Protein AF-A0A9D1PFJ8-F1 (afdb_monomer_lite)

Secondary structure (DSSP, 8-state):
-TTHHHHHHHHHHHHHHGGGT-EE-TTSSEEEEE-SSEEEEEE---BTTBSEE--EEEEEETT---HHHHTS---SEEEE-GGG--EE--S-HHHHHHHHHHHHHHHHHHHHHHHGGGSHHHHHHHHHHHHHTS-GGGHHHHHHHHHTT--

Radius of gyration: 17.03 Å; chains: 1; bounding box: 47×27×44 Å

Foldseek 3Di:
DPCPLVVLLQVLLCVQPVVVPWDDDDSASWIWDDLDQKIWIWHQDADPVAGWGWTWIAIAGPPDDDPVCVVDRDRPDTTTPPVLPIDGDPPDSVVSSVSSNVSSVSNVVVVVVCSVVSDVVVVVVVVVVVLVVDPPVPNPVVVVVVVVPPD

Sequence (151 aa):
MAGQHNKIINAAARKILAPEGLFRVGSSRTWIDDNGYFVIQVEFQPSSYGRGSYLNVGISFLWETSEGLNDALAFNIGYRVNKVGYASYIGNDAAYEKKMEDFSEAAMEKVREYRLFRNMDYAKEQMKSQLNSIPENRVFGKYMNWRCFAF

Organism: NCBI:txid2838501

Structure (mmCIF, N/CA/C/O backbone):
data_AF-A0A9D1PFJ8-F1
#
_entry.id   AF-A0A9D1PFJ8-F1
#
loop_
_atom_site.group_PDB
_atom_site.id
_atom_site.type_symbol
_atom_site.label_atom_id
_atom_site.label_alt_id
_atom_site.label_comp_id
_atom_site.label_asym_id
_atom_site.label_entity_id
_atom_site.label_seq_id
_atom_site.pdbx_PDB_ins_code
_atom_site.Cartn_x
_atom_site.Cartn_y
_atom_site.Cartn_z
_atom_site.occupancy
_atom_site.B_iso_or_equiv
_atom_site.auth_seq_id
_atom_site.auth_comp_id
_atom_site.auth_asym_id
_atom_site.auth_atom_id
_atom_site.pdbx_PDB_model_num
ATOM 1 N N . MET A 1 1 ? -10.329 -4.029 24.921 1.00 45.97 1 MET A N 1
ATOM 2 C CA . MET A 1 1 ? -10.659 -3.965 23.476 1.00 45.97 1 MET A CA 1
ATOM 3 C C . MET A 1 1 ? -9.391 -3.787 22.632 1.00 45.97 1 MET A C 1
ATOM 5 O O . MET A 1 1 ? -9.211 -2.775 21.962 1.00 45.97 1 MET A O 1
ATOM 9 N N . ALA A 1 2 ? -8.467 -4.750 22.682 1.00 52.88 2 ALA A N 1
ATOM 10 C CA . ALA A 1 2 ? -7.304 -4.744 21.795 1.00 52.88 2 ALA A CA 1
ATOM 11 C C . ALA A 1 2 ? -7.744 -5.231 20.400 1.00 52.88 2 ALA A C 1
ATOM 13 O O . ALA A 1 2 ? -8.456 -6.224 20.297 1.00 52.88 2 ALA A O 1
ATOM 14 N N . GLY A 1 3 ? -7.374 -4.514 19.335 1.00 74.56 3 GLY A N 1
ATOM 15 C CA . GLY A 1 3 ? -7.556 -4.977 17.952 1.00 74.56 3 GLY A CA 1
ATOM 16 C C . GLY A 1 3 ? -8.784 -4.475 17.176 1.00 74.56 3 GLY A C 1
ATOM 17 O O . GLY A 1 3 ? -8.874 -4.780 15.991 1.00 74.56 3 GLY A O 1
ATOM 18 N N . GLN A 1 4 ? -9.690 -3.678 17.759 1.00 85.88 4 GLN A N 1
ATOM 19 C CA . GLN A 1 4 ? -10.835 -3.102 17.018 1.00 85.88 4 GLN A CA 1
ATOM 20 C C . GLN A 1 4 ? -10.383 -2.205 15.854 1.00 85.88 4 GLN A C 1
ATOM 22 O O . GLN A 1 4 ? -10.781 -2.432 14.717 1.00 85.88 4 GLN A O 1
ATOM 27 N N . HIS A 1 5 ? -9.434 -1.297 16.098 1.00 87.50 5 HIS A N 1
ATOM 28 C CA . HIS A 1 5 ? -8.833 -0.469 15.046 1.00 87.50 5 HIS A CA 1
ATOM 29 C C . HIS A 1 5 ? -8.154 -1.298 13.942 1.00 87.50 5 HIS A C 1
ATOM 31 O O . HIS A 1 5 ? -8.233 -0.938 12.774 1.00 87.50 5 HIS A O 1
ATOM 37 N N . ASN A 1 6 ? -7.545 -2.445 14.268 1.00 91.56 6 ASN A N 1
ATOM 38 C CA . ASN A 1 6 ? -6.973 -3.338 13.255 1.00 91.56 6 ASN A CA 1
ATOM 39 C C . ASN A 1 6 ? -8.056 -3.991 12.389 1.00 91.56 6 ASN A C 1
ATOM 41 O O . ASN A 1 6 ? -7.835 -4.190 11.196 1.00 91.56 6 ASN A O 1
ATOM 45 N N . LYS A 1 7 ? -9.223 -4.322 12.956 1.00 93.56 7 LYS A N 1
ATOM 46 C CA . LYS A 1 7 ? -10.362 -4.822 12.171 1.00 93.56 7 LYS A CA 1
ATOM 47 C C . LYS A 1 7 ? -10.864 -3.754 11.200 1.00 93.56 7 LYS A C 1
ATOM 49 O O . LYS A 1 7 ? -11.052 -4.078 10.035 1.00 93.56 7 LYS A O 1
ATOM 54 N N . ILE A 1 8 ? -10.980 -2.505 11.657 1.00 96.38 8 ILE A N 1
ATOM 55 C CA . ILE A 1 8 ? -11.393 -1.363 10.825 1.00 96.38 8 ILE A CA 1
ATOM 56 C C . ILE A 1 8 ? -10.425 -1.154 9.656 1.00 96.38 8 ILE A C 1
ATOM 58 O O . ILE A 1 8 ? -10.863 -1.115 8.512 1.00 96.38 8 ILE A O 1
ATOM 62 N N . ILE A 1 9 ? -9.110 -1.122 9.921 1.00 96.50 9 ILE A N 1
ATOM 63 C CA . ILE A 1 9 ? -8.080 -1.007 8.870 1.00 96.50 9 ILE A CA 1
ATOM 64 C C . ILE A 1 9 ? -8.274 -2.089 7.807 1.00 96.50 9 ILE A C 1
ATOM 66 O O . ILE A 1 9 ? -8.329 -1.801 6.617 1.00 96.50 9 ILE A O 1
ATOM 70 N N . ASN A 1 10 ? -8.393 -3.346 8.239 1.00 95.81 10 ASN A N 1
ATOM 71 C CA . ASN A 1 10 ? -8.494 -4.466 7.311 1.00 95.81 10 ASN A CA 1
ATOM 72 C C . ASN A 1 10 ? -9.817 -4.489 6.541 1.00 95.81 10 ASN A C 1
ATOM 74 O O . ASN A 1 10 ? -9.821 -4.928 5.395 1.00 95.81 10 ASN A O 1
ATOM 78 N N . ALA A 1 11 ? -10.921 -4.053 7.151 1.00 97.06 11 ALA A N 1
ATOM 79 C CA . ALA A 1 11 ? -12.217 -3.958 6.487 1.00 97.06 11 ALA A CA 1
ATOM 80 C C . ALA A 1 11 ? -12.195 -2.885 5.388 1.00 97.06 11 ALA A C 1
ATOM 82 O O . ALA A 1 11 ? -12.525 -3.191 4.242 1.00 97.06 11 ALA A O 1
ATOM 83 N N . ALA A 1 12 ? -11.712 -1.681 5.711 1.00 97.94 12 ALA A N 1
ATOM 84 C CA . ALA A 1 12 ? -11.574 -0.583 4.756 1.00 97.94 12 ALA A CA 1
ATOM 85 C C . ALA A 1 12 ? -10.608 -0.936 3.612 1.00 97.94 12 ALA A C 1
ATOM 87 O O . ALA A 1 12 ? -10.957 -0.807 2.441 1.00 97.94 12 ALA A O 1
ATOM 88 N N . ALA A 1 13 ? -9.433 -1.489 3.938 1.00 98.00 13 ALA A N 1
ATOM 89 C CA . ALA A 1 13 ? -8.468 -1.936 2.937 1.00 98.00 13 ALA A CA 1
ATOM 90 C C . ALA A 1 13 ? -9.046 -3.032 2.035 1.00 98.00 13 ALA A C 1
ATOM 92 O O . ALA A 1 13 ? -8.916 -2.965 0.819 1.00 98.00 13 ALA A O 1
ATOM 93 N N . ARG A 1 14 ? -9.750 -4.021 2.602 1.00 98.00 14 ARG A N 1
ATOM 94 C CA . ARG A 1 14 ? -10.387 -5.086 1.815 1.00 98.00 14 ARG A CA 1
ATOM 95 C C . ARG A 1 14 ? -11.422 -4.542 0.839 1.00 98.00 14 ARG A C 1
ATOM 97 O O . ARG A 1 14 ? -11.484 -5.041 -0.277 1.00 98.00 14 ARG A O 1
ATOM 104 N N . LYS A 1 15 ? -12.226 -3.559 1.251 1.00 98.25 15 LYS A N 1
ATOM 105 C CA . LYS A 1 15 ? -13.278 -2.960 0.417 1.00 98.25 15 LYS A CA 1
ATOM 106 C C . LYS A 1 15 ? -12.726 -2.370 -0.885 1.00 98.25 15 LYS A C 1
ATOM 108 O O . LYS A 1 15 ? -13.410 -2.444 -1.897 1.00 98.25 15 LYS A O 1
ATOM 113 N N . ILE A 1 16 ? -11.510 -1.821 -0.853 1.00 98.56 16 ILE A N 1
ATOM 114 C CA . ILE A 1 16 ? -10.908 -1.086 -1.977 1.00 98.56 16 ILE A CA 1
ATOM 115 C C . ILE A 1 16 ? -9.829 -1.910 -2.694 1.00 98.56 16 ILE A C 1
ATOM 117 O O . ILE A 1 16 ? -9.825 -1.988 -3.917 1.00 98.56 16 ILE A O 1
ATOM 121 N N . LEU A 1 17 ? -8.929 -2.561 -1.952 1.00 98.50 17 LEU A N 1
ATOM 122 C CA . LEU A 1 17 ? -7.762 -3.244 -2.521 1.00 98.50 17 LEU A CA 1
ATOM 123 C C . LEU A 1 17 ? -8.100 -4.634 -3.083 1.00 98.50 17 LEU A C 1
ATOM 125 O O . LEU A 1 17 ? -7.553 -5.032 -4.108 1.00 98.50 17 LEU A O 1
ATOM 129 N N . ALA A 1 18 ? -8.999 -5.385 -2.436 1.00 97.94 18 ALA A N 1
ATOM 130 C CA . ALA A 1 18 ? -9.301 -6.755 -2.860 1.00 97.94 18 ALA A CA 1
ATOM 131 C C . ALA A 1 18 ? -9.986 -6.843 -4.239 1.00 97.94 18 ALA A C 1
ATOM 133 O O . ALA A 1 18 ? -9.587 -7.702 -5.025 1.00 97.94 18 ALA A O 1
ATOM 134 N N . PRO A 1 19 ? -10.961 -5.971 -4.587 1.00 98.31 19 PRO A N 1
ATOM 135 C CA . PRO A 1 19 ? -11.543 -5.946 -5.933 1.00 98.31 19 PRO A CA 1
ATOM 136 C C . PRO A 1 19 ? -10.522 -5.683 -7.045 1.00 98.31 19 PRO A C 1
ATOM 138 O O . PRO A 1 19 ? -10.727 -6.096 -8.180 1.00 98.31 19 PRO A O 1
ATOM 141 N N . GLU A 1 20 ? -9.414 -5.022 -6.713 1.00 98.00 20 GLU A N 1
ATOM 142 C CA . GLU A 1 20 ? -8.331 -4.683 -7.639 1.00 98.00 20 GLU A CA 1
ATOM 143 C C . GLU A 1 20 ? -7.285 -5.805 -7.762 1.00 98.00 20 GLU A C 1
ATOM 145 O O . GLU A 1 20 ? -6.295 -5.647 -8.477 1.00 98.00 20 GLU A O 1
ATOM 150 N N . GLY A 1 21 ? -7.492 -6.940 -7.084 1.00 97.19 21 GLY A N 1
ATOM 151 C CA . GLY A 1 21 ? -6.639 -8.130 -7.154 1.00 97.19 21 GLY A CA 1
ATOM 152 C C . GLY A 1 21 ? -5.574 -8.231 -6.061 1.00 97.19 21 GLY A C 1
ATOM 153 O O . GLY A 1 21 ? -4.834 -9.212 -6.037 1.00 97.19 21 GLY A O 1
ATOM 154 N N . LEU A 1 22 ? -5.502 -7.269 -5.133 1.00 98.31 22 LEU A N 1
ATOM 155 C CA . LEU A 1 22 ? -4.552 -7.338 -4.025 1.00 98.31 22 LEU A CA 1
ATOM 156 C C . LEU A 1 22 ? -5.032 -8.328 -2.967 1.00 98.31 22 LEU A C 1
ATOM 158 O O . LEU A 1 22 ? -6.212 -8.370 -2.611 1.00 98.31 22 LEU A O 1
ATOM 162 N N . PHE A 1 23 ? -4.097 -9.065 -2.374 1.00 97.06 23 PHE A N 1
ATOM 163 C CA . PHE A 1 23 ? -4.395 -10.012 -1.304 1.00 97.06 23 PHE A CA 1
ATOM 164 C C . PHE A 1 23 ? -3.649 -9.675 -0.018 1.00 97.06 23 PHE A C 1
ATOM 166 O O . PHE A 1 23 ? -2.550 -9.126 -0.009 1.00 97.06 23 PHE A O 1
ATOM 173 N N . ARG A 1 24 ? -4.278 -10.006 1.108 1.00 96.56 24 ARG A N 1
ATOM 174 C CA . ARG A 1 24 ? -3.736 -9.748 2.440 1.00 96.56 24 ARG A CA 1
ATOM 175 C C . ARG A 1 24 ? -2.749 -10.838 2.850 1.00 96.56 24 ARG A C 1
ATOM 177 O O . ARG A 1 24 ? -3.043 -12.023 2.707 1.00 96.56 24 ARG A O 1
ATOM 184 N N . VAL A 1 25 ? -1.641 -10.444 3.475 1.00 94.00 25 VAL A N 1
ATOM 185 C CA . VAL A 1 25 ? -0.654 -11.381 4.033 1.00 94.00 25 VAL A CA 1
ATOM 186 C C . VAL A 1 25 ? -1.096 -11.838 5.424 1.00 94.00 25 VAL A C 1
ATOM 188 O O . VAL A 1 25 ? -0.967 -11.100 6.406 1.00 94.00 25 VAL A O 1
ATOM 191 N N . GLY A 1 26 ? -1.639 -13.053 5.522 1.00 91.00 26 GLY A N 1
ATOM 192 C CA . GLY A 1 26 ? -2.057 -13.663 6.788 1.00 91.00 26 GLY A CA 1
ATOM 193 C C . 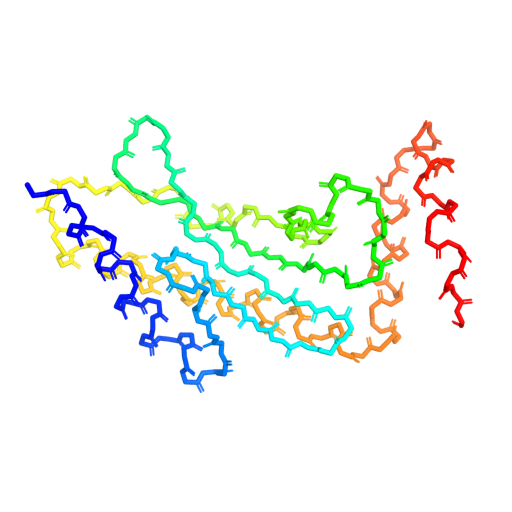GLY A 1 26 ? -2.992 -12.767 7.614 1.00 91.00 26 GLY A C 1
ATOM 194 O O . GLY A 1 26 ? -4.011 -12.272 7.128 1.00 91.00 26 GLY A O 1
ATOM 195 N N . SER A 1 27 ? -2.638 -12.538 8.882 1.00 89.69 27 SER A N 1
ATOM 196 C CA . SER A 1 27 ? -3.361 -11.646 9.803 1.00 89.69 27 SER A CA 1
ATOM 197 C C . SER A 1 27 ? -2.732 -10.249 9.934 1.00 89.69 27 SER A C 1
ATOM 199 O O . SER A 1 27 ? -3.167 -9.453 10.773 1.00 89.69 27 SER A O 1
ATOM 201 N N . SER A 1 28 ? -1.757 -9.908 9.087 1.00 91.44 28 SER A N 1
ATOM 202 C CA . SER A 1 28 ? -1.077 -8.606 9.105 1.00 91.44 28 SER A CA 1
ATOM 203 C C . SER A 1 28 ? -1.996 -7.470 8.632 1.00 91.44 28 SER A C 1
ATOM 205 O O . SER A 1 28 ? -3.167 -7.691 8.315 1.00 91.44 28 SER A O 1
ATOM 207 N N . ARG A 1 29 ? -1.481 -6.239 8.579 1.00 94.25 29 ARG A N 1
ATOM 208 C CA . ARG A 1 29 ? -2.142 -5.117 7.890 1.00 94.25 29 ARG A CA 1
ATOM 209 C C . ARG A 1 29 ? -1.418 -4.779 6.586 1.00 94.25 29 ARG A C 1
ATOM 211 O O . ARG A 1 29 ? -1.299 -3.614 6.217 1.00 94.25 29 ARG A O 1
ATOM 218 N N . THR A 1 30 ? -0.908 -5.814 5.932 1.00 96.00 30 THR A N 1
ATOM 219 C CA . THR A 1 30 ? -0.128 -5.722 4.706 1.00 96.00 30 THR A CA 1
ATOM 220 C C . THR A 1 30 ? -0.867 -6.430 3.585 1.00 96.00 30 THR A C 1
ATOM 222 O O . THR A 1 30 ? -1.392 -7.534 3.769 1.00 96.00 30 THR A O 1
ATOM 225 N N . TRP A 1 31 ? -0.901 -5.777 2.431 1.00 97.94 31 TRP A N 1
ATOM 226 C CA . TRP A 1 31 ? -1.505 -6.255 1.198 1.00 97.94 31 TRP A CA 1
ATOM 227 C C . TRP A 1 31 ? -0.461 -6.281 0.090 1.00 97.94 31 TRP A C 1
ATOM 229 O O . TRP A 1 31 ? 0.434 -5.436 0.066 1.00 97.94 31 TRP A O 1
ATOM 239 N N . ILE A 1 32 ? -0.580 -7.258 -0.800 1.00 97.56 32 ILE A N 1
ATOM 240 C CA . ILE A 1 32 ? 0.357 -7.510 -1.888 1.00 97.56 32 ILE A CA 1
ATOM 241 C C . ILE A 1 32 ? -0.395 -7.493 -3.215 1.00 97.56 32 ILE A C 1
ATOM 243 O O . ILE A 1 32 ? -1.452 -8.110 -3.341 1.00 97.56 32 ILE A O 1
ATOM 247 N N . ASP A 1 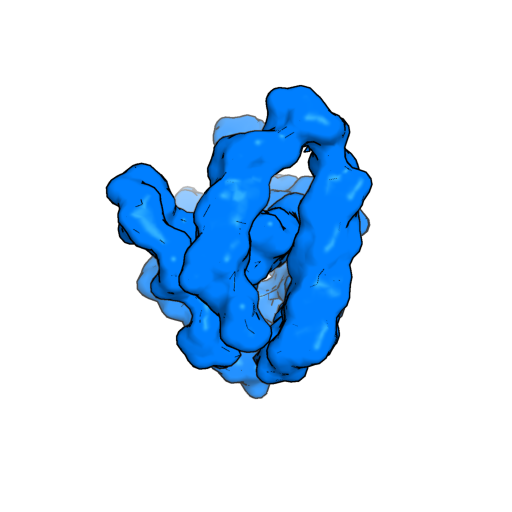33 ? 0.176 -6.789 -4.187 1.00 98.06 33 ASP A N 1
ATOM 248 C CA . ASP A 1 33 ? -0.129 -6.918 -5.610 1.00 98.06 33 ASP A CA 1
ATOM 249 C C . ASP A 1 33 ? 1.024 -7.679 -6.274 1.00 98.06 33 ASP A C 1
ATOM 251 O O . ASP A 1 33 ? 2.150 -7.172 -6.337 1.00 98.06 33 ASP A O 1
ATOM 255 N N . ASP A 1 34 ? 0.764 -8.891 -6.754 1.00 96.00 34 ASP A N 1
ATOM 256 C CA . ASP A 1 34 ? 1.763 -9.670 -7.485 1.00 96.00 34 ASP A CA 1
ATOM 257 C C . ASP A 1 34 ? 1.839 -9.196 -8.942 1.00 96.00 34 ASP A C 1
ATOM 259 O O . ASP A 1 34 ? 0.833 -9.109 -9.649 1.00 96.00 34 ASP A O 1
ATOM 263 N N . ASN A 1 35 ? 3.044 -8.837 -9.378 1.00 96.00 35 ASN A N 1
ATOM 264 C CA . ASN A 1 35 ? 3.321 -8.312 -10.707 1.00 96.00 35 ASN A CA 1
ATOM 265 C C . ASN A 1 35 ? 4.398 -9.137 -11.442 1.00 96.00 35 ASN A C 1
ATOM 267 O O . ASN A 1 35 ? 4.987 -8.664 -12.417 1.00 96.00 35 ASN A O 1
ATOM 271 N N . GLY A 1 36 ? 4.642 -10.376 -11.000 1.00 92.31 36 GLY A N 1
ATOM 272 C CA . GLY A 1 36 ? 5.569 -11.319 -11.619 1.00 92.31 36 GLY A CA 1
ATOM 273 C C . GLY A 1 36 ? 6.968 -11.213 -11.027 1.00 92.31 36 GLY A C 1
ATOM 274 O O . GLY A 1 36 ? 7.323 -11.958 -10.125 1.00 92.31 36 GLY A O 1
ATOM 275 N N . TYR A 1 37 ? 7.783 -10.292 -11.537 1.00 90.38 37 TYR A N 1
ATOM 276 C CA . TYR A 1 37 ? 9.172 -10.136 -11.084 1.00 90.38 37 TYR A CA 1
ATOM 277 C C . TYR A 1 37 ? 9.334 -9.163 -9.904 1.00 90.38 37 TYR A C 1
ATOM 279 O O . TYR A 1 37 ? 10.425 -8.981 -9.358 1.00 90.38 37 TYR A O 1
ATOM 287 N N . PHE A 1 38 ? 8.240 -8.511 -9.522 1.00 93.00 38 PHE A N 1
ATOM 288 C CA . PHE A 1 38 ? 8.158 -7.615 -8.385 1.00 93.00 38 PHE A CA 1
ATOM 289 C C . PHE A 1 38 ? 6.789 -7.736 -7.730 1.00 93.00 38 PHE A C 1
ATOM 291 O O . PHE A 1 38 ? 5.811 -8.141 -8.360 1.00 93.00 38 PHE A O 1
ATOM 298 N N . VAL A 1 39 ? 6.717 -7.325 -6.473 1.00 95.25 39 VAL A N 1
ATOM 299 C CA . VAL A 1 39 ? 5.461 -7.157 -5.749 1.00 95.25 39 VAL A CA 1
ATOM 300 C C . VAL A 1 39 ? 5.298 -5.703 -5.345 1.00 95.25 39 VAL A C 1
ATOM 302 O O . VAL A 1 39 ? 6.277 -5.028 -5.023 1.00 95.25 39 VAL A O 1
ATOM 305 N N . ILE A 1 40 ? 4.060 -5.212 -5.351 1.00 97.38 40 ILE A N 1
ATOM 306 C CA . ILE A 1 40 ? 3.729 -3.939 -4.710 1.00 97.38 40 ILE A CA 1
ATOM 307 C C . ILE A 1 40 ? 3.180 -4.263 -3.331 1.00 97.38 40 ILE A C 1
ATOM 309 O O . ILE A 1 40 ? 2.181 -4.968 -3.198 1.00 97.38 40 ILE A O 1
ATOM 313 N N . GLN A 1 41 ? 3.827 -3.731 -2.306 1.00 96.44 41 GLN A N 1
ATOM 314 C CA . GLN A 1 41 ? 3.411 -3.868 -0.925 1.00 96.44 41 GLN A CA 1
ATOM 315 C C . GLN A 1 41 ? 2.672 -2.611 -0.479 1.00 96.44 41 GLN A C 1
ATOM 317 O O . GLN A 1 41 ? 3.194 -1.505 -0.594 1.00 96.44 41 GLN A O 1
ATOM 322 N N . VAL A 1 42 ? 1.474 -2.793 0.073 1.00 98.12 42 VAL A N 1
ATOM 323 C CA . VAL A 1 42 ? 0.705 -1.763 0.778 1.00 98.12 42 VAL A CA 1
ATOM 324 C C . VAL A 1 42 ? 0.682 -2.134 2.255 1.00 98.12 42 VAL A C 1
ATOM 326 O O . VAL A 1 42 ? 0.080 -3.133 2.646 1.00 98.12 42 VAL A O 1
ATOM 329 N N . GLU A 1 43 ? 1.340 -1.340 3.089 1.00 97.44 43 GLU A N 1
ATOM 330 C CA . GLU A 1 43 ? 1.454 -1.580 4.523 1.00 97.44 43 GLU A CA 1
ATOM 331 C C . GLU A 1 43 ? 0.816 -0.439 5.324 1.00 97.44 43 GLU A C 1
ATOM 333 O O . GLU A 1 43 ? 1.217 0.726 5.254 1.00 97.44 43 GLU A O 1
ATOM 338 N N . PHE A 1 44 ? -0.144 -0.804 6.170 1.00 97.06 44 PHE A N 1
ATOM 339 C CA . PHE A 1 44 ? -0.696 0.073 7.196 1.00 97.06 44 PHE A CA 1
ATOM 340 C C . PHE A 1 44 ? 0.170 -0.035 8.464 1.00 97.06 44 PHE A C 1
ATOM 342 O O . PHE A 1 44 ? -0.111 -0.815 9.385 1.00 97.06 44 PHE A O 1
ATOM 349 N N . GLN A 1 45 ? 1.275 0.716 8.473 1.00 94.88 45 GLN A N 1
ATOM 350 C CA . GLN A 1 45 ? 2.333 0.613 9.480 1.00 94.88 45 GLN A CA 1
ATOM 351 C C . GLN A 1 45 ? 1.870 1.133 10.858 1.00 94.88 45 GLN A C 1
ATOM 353 O O . GLN A 1 45 ? 1.357 2.252 10.949 1.00 94.88 45 GLN A O 1
ATOM 358 N N . PRO A 1 46 ? 2.074 0.374 11.959 1.00 92.56 46 PRO A N 1
ATOM 359 C CA . PRO A 1 46 ? 1.786 0.860 13.311 1.00 92.56 46 PRO A CA 1
ATOM 360 C C . PRO A 1 46 ? 2.735 1.984 13.721 1.00 92.56 46 PRO A C 1
ATOM 362 O O . PRO A 1 46 ? 3.846 2.097 13.214 1.00 92.56 46 PRO A O 1
ATOM 365 N N . SER A 1 47 ? 2.329 2.744 14.735 1.00 88.56 47 SER A N 1
ATOM 366 C CA . SER A 1 47 ? 3.239 3.585 15.510 1.00 88.56 47 SER A CA 1
ATOM 367 C C . SER A 1 47 ? 3.449 2.977 16.895 1.00 88.56 47 SER A C 1
ATOM 369 O O . SER A 1 47 ? 2.488 2.554 17.534 1.00 88.56 47 SER A O 1
ATOM 371 N N . SER A 1 48 ? 4.686 2.982 17.394 1.00 84.81 48 SER A N 1
ATOM 372 C CA . SER A 1 48 ? 4.979 2.615 18.789 1.00 84.81 48 SER A CA 1
ATOM 373 C C . SER A 1 48 ? 4.435 3.641 19.793 1.00 84.81 48 SER A C 1
ATOM 375 O O . SER A 1 48 ? 4.276 3.328 20.968 1.00 84.81 48 SER A O 1
ATOM 377 N N . TYR A 1 49 ? 4.131 4.860 19.337 1.00 81.19 49 TYR A N 1
ATOM 378 C CA . TYR A 1 49 ? 3.733 5.993 20.180 1.00 81.19 49 TYR A CA 1
ATOM 379 C C . TYR A 1 49 ? 2.215 6.190 20.280 1.00 81.19 49 TYR A C 1
ATOM 381 O O . TYR A 1 49 ? 1.754 7.083 20.986 1.00 81.19 49 TYR A O 1
ATOM 389 N N . GLY A 1 50 ? 1.413 5.393 19.570 1.00 84.69 50 GLY A N 1
ATOM 390 C CA . GLY A 1 50 ? -0.035 5.552 19.596 1.00 84.69 50 GLY A CA 1
ATOM 391 C C . GLY A 1 50 ? -0.783 4.492 18.804 1.00 84.69 50 GLY A C 1
ATOM 392 O O . GLY A 1 50 ? -0.222 3.764 17.990 1.00 84.69 50 GLY A O 1
ATOM 393 N N . ARG A 1 51 ? -2.096 4.419 19.032 1.00 90.50 51 ARG A N 1
ATOM 394 C CA . ARG A 1 51 ? -2.987 3.568 18.238 1.00 90.50 51 ARG A CA 1
ATOM 395 C C . ARG A 1 51 ? -3.313 4.301 16.947 1.00 90.50 51 ARG A C 1
ATOM 397 O O . ARG A 1 51 ? -3.837 5.408 16.999 1.00 90.50 51 ARG A O 1
ATOM 404 N N . GLY A 1 52 ? -2.987 3.708 15.810 1.00 92.75 52 GLY A N 1
ATOM 405 C CA . GLY A 1 52 ? -3.174 4.351 14.518 1.00 92.75 52 GLY A CA 1
ATOM 406 C C . GLY A 1 52 ? -2.335 3.714 13.422 1.00 92.75 52 GLY A C 1
ATOM 407 O O . GLY A 1 52 ? -1.799 2.610 13.590 1.00 92.75 52 GLY A O 1
ATOM 408 N N . SER A 1 53 ? -2.235 4.415 12.296 1.00 95.62 53 SER A N 1
ATOM 409 C CA . SER A 1 53 ? -1.488 3.936 11.141 1.00 95.62 53 SER A CA 1
ATOM 410 C C . SER A 1 53 ? -0.848 5.059 10.339 1.00 95.62 53 SER A C 1
ATOM 412 O O . SER A 1 53 ? -1.451 6.110 10.121 1.00 95.62 53 SER A O 1
ATOM 414 N N . TYR A 1 54 ? 0.353 4.785 9.840 1.00 96.88 54 TYR A N 1
ATOM 415 C CA . TYR A 1 54 ? 0.858 5.386 8.607 1.00 96.88 54 TYR A CA 1
ATOM 416 C C . TYR A 1 54 ? 0.447 4.530 7.406 1.00 96.88 54 TYR A C 1
ATOM 418 O O . TYR A 1 54 ? -0.062 3.418 7.574 1.00 96.88 54 TYR A O 1
ATOM 426 N N . LEU A 1 55 ? 0.686 5.053 6.207 1.00 98.25 55 LEU A N 1
ATOM 427 C CA . LEU A 1 55 ? 0.584 4.315 4.957 1.00 98.25 55 LEU A CA 1
ATOM 428 C C . LEU A 1 55 ? 1.962 4.241 4.300 1.00 98.25 55 LEU A C 1
ATOM 430 O O . LEU A 1 55 ? 2.558 5.282 4.005 1.00 98.25 55 LEU A O 1
ATOM 434 N N . ASN A 1 56 ? 2.428 3.024 4.041 1.00 97.88 56 ASN A N 1
ATOM 435 C CA . ASN A 1 56 ? 3.589 2.761 3.203 1.00 97.88 56 ASN A CA 1
ATOM 436 C C . ASN A 1 56 ? 3.133 2.021 1.943 1.00 97.88 56 ASN A C 1
ATOM 438 O O . ASN A 1 56 ? 2.361 1.067 2.035 1.00 97.88 56 ASN A O 1
ATOM 442 N N . VAL A 1 57 ? 3.606 2.455 0.776 1.00 98.12 57 VAL A N 1
ATOM 443 C CA . VAL A 1 57 ? 3.401 1.760 -0.497 1.00 98.12 57 VAL A CA 1
ATOM 444 C C . VAL A 1 57 ? 4.697 1.763 -1.284 1.00 98.12 57 VAL A C 1
ATOM 446 O O . VAL A 1 57 ? 5.332 2.810 -1.431 1.00 98.12 57 VAL A O 1
ATOM 449 N N . GLY A 1 58 ? 5.074 0.610 -1.821 1.00 95.50 58 GLY A N 1
ATOM 450 C CA . GLY A 1 58 ? 6.248 0.524 -2.672 1.00 95.50 58 GLY A CA 1
ATOM 451 C C . GLY A 1 58 ? 6.477 -0.847 -3.279 1.00 95.50 58 GLY A C 1
ATOM 452 O O . GLY A 1 58 ? 5.705 -1.775 -3.060 1.00 95.50 58 GLY A O 1
ATOM 453 N N . ILE A 1 59 ? 7.528 -0.925 -4.084 1.00 93.81 59 ILE A N 1
ATOM 454 C CA . ILE A 1 59 ? 7.912 -2.087 -4.875 1.00 93.81 59 ILE A CA 1
ATOM 455 C C . ILE A 1 59 ? 9.031 -2.841 -4.167 1.00 93.81 59 ILE A C 1
ATOM 457 O O . ILE A 1 59 ? 10.030 -2.231 -3.773 1.00 93.81 59 ILE A O 1
ATOM 461 N N . SER A 1 60 ? 8.887 -4.160 -4.112 1.00 90.31 60 SER A N 1
ATOM 462 C CA . SER A 1 60 ? 9.956 -5.104 -3.799 1.00 90.31 60 SER A CA 1
ATOM 463 C C . SER A 1 60 ? 10.261 -5.941 -5.037 1.00 90.31 60 SER A C 1
ATOM 465 O O . SER A 1 60 ? 9.371 -6.612 -5.562 1.00 90.31 60 SER A O 1
ATOM 467 N N . PHE A 1 61 ? 11.501 -5.908 -5.515 1.00 87.56 61 PHE A N 1
ATOM 468 C CA . PHE A 1 61 ? 11.958 -6.761 -6.611 1.00 87.56 61 PHE A CA 1
ATOM 469 C C . PHE A 1 61 ? 12.331 -8.145 -6.076 1.00 87.56 61 PHE A C 1
ATOM 471 O O . PHE A 1 61 ? 13.038 -8.252 -5.077 1.00 87.56 61 PHE A O 1
ATOM 478 N N . LEU A 1 62 ? 11.876 -9.204 -6.748 1.00 84.81 62 LEU A N 1
ATOM 479 C CA . LEU A 1 62 ? 12.010 -10.588 -6.265 1.00 84.81 62 LEU A CA 1
ATOM 480 C C . LEU A 1 62 ? 13.352 -11.251 -6.619 1.00 84.81 62 LEU A C 1
ATOM 482 O O . LEU A 1 62 ? 13.533 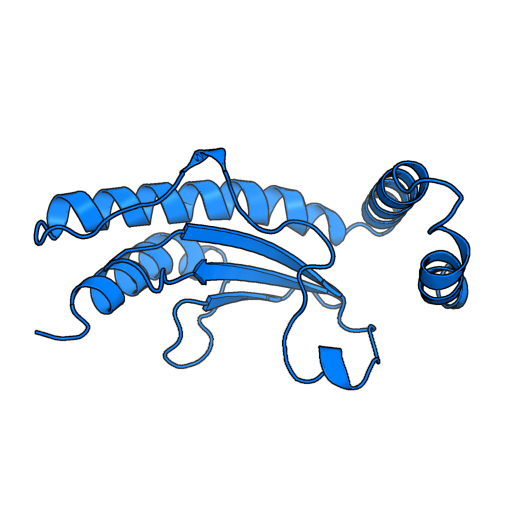-12.444 -6.398 1.00 84.81 62 LEU A O 1
ATOM 486 N N . TRP A 1 63 ? 14.290 -10.494 -7.184 1.00 75.25 63 TRP A N 1
ATOM 487 C CA . TRP A 1 63 ? 15.630 -10.960 -7.556 1.00 75.25 63 TRP A CA 1
ATOM 488 C C . TRP A 1 63 ? 16.734 -10.414 -6.638 1.00 75.25 63 TRP A C 1
ATOM 490 O O . TRP A 1 63 ? 17.914 -10.559 -6.948 1.00 75.25 63 TRP A O 1
ATOM 500 N N . GLU A 1 64 ? 16.385 -9.736 -5.541 1.00 62.34 64 GLU A N 1
ATOM 501 C CA . GLU A 1 64 ? 17.359 -9.296 -4.535 1.00 62.34 64 GLU A CA 1
ATOM 502 C C . GLU A 1 64 ? 17.680 -10.478 -3.612 1.00 62.34 64 GLU A C 1
ATOM 504 O O . GLU A 1 64 ? 16.781 -11.055 -3.006 1.00 62.34 64 GLU A O 1
ATOM 509 N N . THR A 1 65 ? 18.948 -10.897 -3.580 1.00 56.00 65 THR A N 1
ATOM 510 C CA . THR A 1 65 ? 19.374 -12.153 -2.941 1.00 56.00 65 THR A CA 1
ATOM 511 C C . THR A 1 65 ? 20.211 -11.947 -1.677 1.00 56.00 65 THR A C 1
ATOM 513 O O . THR A 1 65 ? 20.925 -12.868 -1.277 1.00 56.00 65 THR A O 1
ATOM 516 N N . SER A 1 66 ? 20.210 -10.762 -1.057 1.00 59.75 66 SER A N 1
ATOM 517 C CA . SER A 1 66 ? 20.984 -10.573 0.175 1.00 59.75 66 SER A CA 1
ATOM 518 C C . SER A 1 66 ? 20.281 -11.248 1.362 1.00 59.75 66 SER A C 1
ATOM 520 O O . SER A 1 66 ? 19.064 -11.158 1.510 1.00 59.75 66 SER A O 1
ATOM 522 N N . GLU A 1 67 ? 21.037 -11.955 2.215 1.00 51.75 67 GLU A N 1
ATOM 523 C CA . GLU A 1 67 ? 20.475 -12.779 3.305 1.00 51.75 67 GLU A CA 1
ATOM 524 C C . GLU A 1 67 ? 19.515 -11.998 4.217 1.00 51.75 67 GLU A C 1
ATOM 526 O O . GLU A 1 67 ? 18.469 -12.518 4.584 1.00 51.75 67 GLU A O 1
ATOM 531 N N . GLY A 1 68 ? 19.810 -10.725 4.508 1.00 52.53 68 GLY A N 1
ATOM 532 C CA . GLY A 1 68 ? 18.951 -9.874 5.340 1.00 52.53 68 GLY A CA 1
ATOM 533 C C . GLY A 1 68 ? 17.693 -9.328 4.650 1.00 52.53 68 GLY A C 1
ATOM 534 O O . GLY A 1 68 ? 16.787 -8.869 5.341 1.00 52.53 68 GLY A O 1
ATOM 535 N N . LEU A 1 69 ? 17.617 -9.358 3.314 1.00 50.94 69 LEU A N 1
ATOM 536 C CA . LEU A 1 69 ? 16.409 -8.989 2.561 1.00 50.94 69 LEU A CA 1
ATOM 537 C C . LEU A 1 69 ? 15.472 -10.176 2.330 1.00 50.94 69 LEU A C 1
ATOM 539 O O . LEU A 1 69 ? 14.272 -9.975 2.174 1.00 50.94 69 LEU A O 1
ATOM 543 N N . ASN A 1 70 ? 15.982 -11.408 2.349 1.00 50.31 70 ASN A N 1
ATOM 544 C CA . ASN A 1 70 ? 15.133 -12.597 2.234 1.00 50.31 70 ASN A CA 1
ATOM 545 C C . ASN A 1 70 ? 14.168 -12.753 3.426 1.00 50.31 70 ASN A C 1
ATOM 547 O O . ASN A 1 70 ? 13.108 -13.361 3.279 1.00 50.31 70 ASN A O 1
ATOM 551 N N . ASP A 1 71 ? 14.493 -12.157 4.577 1.00 55.81 71 ASP A N 1
ATOM 552 C CA . ASP A 1 71 ? 13.654 -12.198 5.779 1.00 55.81 71 ASP A CA 1
ATOM 553 C C . ASP A 1 71 ? 12.481 -11.193 5.748 1.00 55.81 71 ASP A C 1
ATOM 555 O O . ASP A 1 71 ? 11.508 -11.352 6.492 1.00 55.81 71 ASP A O 1
ATOM 559 N N . ALA A 1 72 ? 12.532 -10.157 4.896 1.00 62.66 72 ALA A N 1
ATOM 560 C CA . ALA A 1 72 ? 11.467 -9.162 4.767 1.00 62.66 72 ALA A CA 1
ATOM 561 C C . ALA A 1 72 ? 11.456 -8.482 3.389 1.00 62.66 72 ALA A C 1
ATOM 563 O O . ALA A 1 72 ? 12.472 -7.969 2.930 1.00 62.66 72 ALA A O 1
ATOM 564 N N . LEU A 1 73 ? 10.270 -8.365 2.777 1.00 72.56 73 LEU A N 1
ATOM 565 C CA . LEU A 1 73 ? 10.087 -7.581 1.551 1.00 72.56 73 LEU A CA 1
ATOM 566 C C . LEU A 1 73 ? 10.593 -6.143 1.749 1.00 72.56 73 LEU A C 1
ATOM 568 O O . LEU A 1 73 ? 10.074 -5.397 2.582 1.00 72.56 73 LEU A O 1
ATOM 572 N N . ALA A 1 74 ? 11.617 -5.754 0.989 1.00 78.69 74 ALA A N 1
ATOM 573 C CA . ALA A 1 74 ? 12.171 -4.410 1.057 1.00 78.69 74 ALA A CA 1
ATOM 574 C C . ALA A 1 74 ? 11.439 -3.448 0.128 1.00 78.69 74 ALA A C 1
ATOM 576 O O . ALA A 1 74 ? 11.103 -3.777 -1.006 1.00 78.69 74 ALA A O 1
ATOM 577 N N . PHE A 1 75 ? 11.294 -2.201 0.559 1.00 84.50 75 PHE A N 1
ATOM 578 C CA . PHE A 1 75 ? 10.848 -1.119 -0.310 1.00 84.50 75 PHE A CA 1
ATOM 579 C C . PHE A 1 75 ? 12.016 -0.630 -1.184 1.00 84.50 75 PHE A C 1
ATOM 581 O O . PHE A 1 75 ? 12.725 0.311 -0.825 1.00 84.50 75 PHE A O 1
ATOM 588 N N . ASN A 1 76 ? 12.249 -1.281 -2.330 1.00 85.94 76 ASN A N 1
ATOM 589 C CA . ASN A 1 76 ? 13.260 -0.847 -3.299 1.00 85.94 76 ASN A CA 1
ATOM 590 C C . ASN A 1 76 ? 12.871 0.486 -3.953 1.00 85.94 76 ASN A C 1
ATOM 592 O O . ASN A 1 76 ? 13.738 1.316 -4.224 1.00 85.94 76 ASN A O 1
ATOM 596 N N . ILE A 1 77 ? 11.571 0.691 -4.187 1.00 88.56 77 ILE A N 1
ATOM 597 C CA . ILE A 1 77 ? 10.990 1.935 -4.705 1.00 88.56 77 ILE A CA 1
ATOM 598 C C . ILE A 1 77 ? 9.758 2.281 -3.876 1.00 88.56 77 ILE A C 1
ATOM 600 O O . ILE A 1 77 ? 8.942 1.409 -3.610 1.00 88.56 77 ILE A O 1
ATOM 604 N N . GLY A 1 78 ? 9.586 3.552 -3.512 1.00 91.81 78 GLY A N 1
ATOM 605 C CA . GLY A 1 78 ? 8.486 3.973 -2.640 1.00 91.81 78 GLY A CA 1
ATOM 606 C C . GLY A 1 78 ? 8.752 3.658 -1.167 1.00 91.81 78 GLY A C 1
ATOM 607 O O . GLY A 1 78 ? 9.792 3.104 -0.834 1.00 91.81 78 GLY A O 1
ATOM 608 N N . TYR A 1 79 ? 7.851 4.108 -0.292 1.00 93.06 79 TYR A N 1
ATOM 609 C CA . TYR A 1 79 ? 7.810 3.863 1.157 1.00 93.06 79 TYR A CA 1
ATOM 610 C C . TYR A 1 79 ? 6.625 4.681 1.719 1.00 93.06 79 TYR A C 1
ATOM 612 O O . TYR A 1 79 ? 5.491 4.505 1.284 1.00 93.06 79 TYR A O 1
ATOM 620 N N . ARG A 1 80 ? 6.869 5.621 2.641 1.00 96.06 80 ARG A N 1
ATOM 621 C CA . ARG A 1 80 ? 5.878 6.472 3.308 1.00 96.06 80 ARG A CA 1
ATOM 622 C C . ARG A 1 80 ? 5.111 7.345 2.313 1.00 96.06 80 ARG A C 1
ATOM 624 O O . ARG A 1 80 ? 5.694 8.185 1.625 1.00 96.06 80 ARG A O 1
ATOM 631 N N . VAL A 1 81 ? 3.786 7.241 2.318 1.00 97.06 81 VAL A N 1
ATOM 632 C CA . VAL A 1 81 ? 2.899 8.134 1.563 1.00 97.06 81 VAL A CA 1
ATOM 633 C C . VAL A 1 81 ? 2.589 9.370 2.41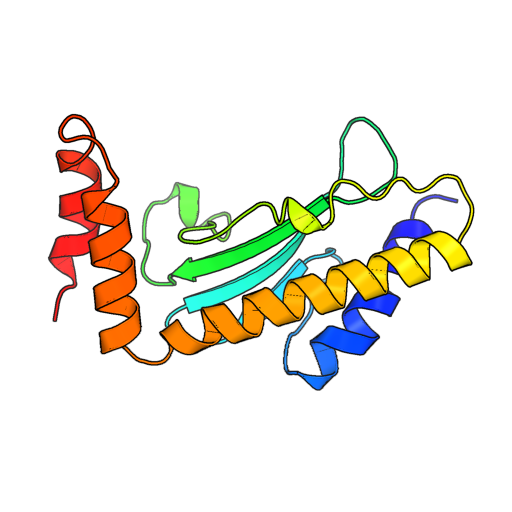3 1.00 97.06 81 VAL A C 1
ATOM 635 O O . VAL A 1 81 ? 1.579 9.446 3.108 1.00 97.06 81 VAL A O 1
ATOM 638 N N . ASN A 1 82 ? 3.473 10.373 2.368 1.00 93.75 82 ASN A N 1
ATOM 639 C CA . ASN A 1 82 ? 3.373 11.570 3.221 1.00 93.75 82 ASN A CA 1
ATOM 640 C C . ASN A 1 82 ? 2.076 12.380 3.025 1.00 93.75 82 ASN A C 1
ATOM 642 O O . ASN A 1 82 ? 1.619 13.014 3.972 1.00 93.75 82 ASN A O 1
ATOM 646 N N . LYS A 1 83 ? 1.454 12.319 1.834 1.00 93.44 83 LYS A N 1
ATOM 647 C CA . LYS A 1 83 ? 0.197 13.023 1.492 1.00 93.44 83 LYS A CA 1
ATOM 648 C C . LYS A 1 83 ? -0.932 12.750 2.493 1.00 93.44 83 LYS A C 1
ATOM 650 O O . LYS A 1 83 ? -1.734 13.641 2.751 1.00 93.44 83 LYS A O 1
ATOM 655 N N . VAL A 1 84 ? -1.004 11.540 3.056 1.00 94.06 84 VAL A N 1
ATOM 656 C CA . VAL A 1 84 ? -2.098 11.150 3.964 1.00 94.06 84 VAL A CA 1
ATOM 657 C C . VAL A 1 84 ? -1.758 11.283 5.454 1.00 94.06 84 VAL A C 1
ATOM 659 O O . VAL A 1 84 ? -2.667 11.244 6.289 1.00 94.06 84 VAL A O 1
ATOM 662 N N . GLY A 1 85 ? -0.481 11.507 5.786 1.00 94.88 85 GLY A N 1
ATOM 663 C CA . GLY A 1 85 ? 0.003 11.702 7.153 1.00 94.88 85 GLY A CA 1
ATOM 664 C C . GLY A 1 85 ? -0.180 10.484 8.068 1.00 94.88 85 GLY A C 1
ATOM 665 O O . GLY A 1 85 ? -0.226 9.340 7.618 1.00 94.88 85 GLY A O 1
ATOM 666 N N . TYR A 1 86 ? -0.262 10.740 9.377 1.00 95.94 86 TYR A N 1
ATOM 667 C CA . TYR A 1 86 ? -0.606 9.738 10.390 1.00 95.94 86 TYR A CA 1
ATOM 668 C C . TYR A 1 86 ? -2.099 9.799 10.717 1.00 95.94 86 TYR A C 1
ATOM 670 O O . TYR A 1 86 ? -2.632 10.874 10.995 1.00 95.94 86 TYR A O 1
ATOM 678 N N . ALA A 1 87 ? -2.766 8.648 10.753 1.00 95.69 87 ALA A N 1
ATOM 679 C CA . ALA A 1 87 ? -4.136 8.537 11.236 1.00 95.69 87 ALA A CA 1
ATOM 680 C C . ALA A 1 87 ? -4.140 8.002 12.672 1.00 95.69 87 ALA A C 1
ATOM 682 O O . ALA A 1 87 ? -3.839 6.831 12.901 1.00 95.69 87 ALA A O 1
ATOM 683 N N . SER A 1 88 ? -4.499 8.850 13.639 1.00 95.06 88 SER A N 1
ATOM 684 C CA . SER A 1 88 ? -4.645 8.449 15.042 1.00 95.06 88 SER A CA 1
ATOM 685 C C . SER A 1 88 ? -6.034 7.863 15.311 1.00 95.06 88 SER A C 1
ATOM 687 O O . SER A 1 88 ? -7.043 8.425 14.886 1.00 95.06 88 SER A O 1
ATOM 689 N N . TYR A 1 89 ? -6.097 6.759 16.053 1.00 94.56 89 TYR A N 1
ATOM 690 C CA . TYR A 1 89 ? -7.340 6.160 16.529 1.00 94.56 89 TYR A CA 1
ATOM 691 C C . TYR A 1 89 ? -7.637 6.616 17.961 1.00 94.56 89 TYR A C 1
ATOM 693 O O . TYR A 1 89 ? -7.025 6.146 18.922 1.00 94.56 89 TYR A O 1
ATOM 701 N N . ILE A 1 90 ? -8.625 7.502 18.091 1.00 92.94 90 ILE A N 1
ATOM 702 C CA . ILE A 1 90 ? -9.060 8.099 19.365 1.00 92.94 90 ILE A CA 1
ATOM 703 C C . ILE A 1 90 ? -10.375 7.503 19.902 1.00 92.94 90 ILE A C 1
ATOM 705 O O . ILE A 1 90 ? -11.018 8.102 20.754 1.00 92.94 90 ILE A O 1
ATOM 709 N N . GLY A 1 91 ? -10.788 6.330 19.405 1.00 92.56 91 GLY A N 1
ATOM 710 C CA . GLY A 1 91 ? -12.022 5.653 19.834 1.00 92.56 91 GLY A CA 1
ATOM 711 C C . GLY A 1 91 ? -13.277 5.982 19.017 1.00 92.56 91 GLY A C 1
ATOM 712 O O . GLY A 1 91 ? -14.359 5.545 19.387 1.00 92.56 91 GLY A O 1
ATOM 713 N N . ASN A 1 92 ? -13.150 6.735 17.919 1.00 94.62 92 ASN A N 1
ATOM 714 C CA . ASN A 1 92 ? -14.238 6.971 16.968 1.00 94.62 92 ASN A CA 1
ATOM 715 C C . ASN A 1 92 ? -14.064 6.068 15.740 1.00 94.62 92 ASN A C 1
ATOM 717 O O . ASN A 1 92 ? -13.261 6.367 14.853 1.00 94.62 92 ASN A O 1
ATOM 721 N N . ASP A 1 93 ? -14.816 4.971 15.711 1.00 95.50 93 ASP A N 1
ATOM 722 C CA . ASP A 1 93 ? -14.727 3.955 14.662 1.00 95.50 93 ASP A CA 1
ATOM 723 C C . ASP A 1 93 ? -15.086 4.498 13.281 1.00 95.50 93 ASP A C 1
ATOM 725 O O . ASP A 1 93 ? -14.307 4.320 12.352 1.00 95.50 93 ASP A O 1
ATOM 729 N N . ALA A 1 94 ? -16.209 5.210 13.153 1.00 95.56 94 ALA A N 1
ATOM 730 C CA . ALA A 1 94 ? -16.695 5.703 11.864 1.00 95.56 94 ALA A CA 1
ATOM 731 C C . ALA A 1 94 ? -15.729 6.718 11.230 1.00 95.56 94 ALA A C 1
ATOM 733 O O . ALA A 1 94 ? -15.434 6.656 10.036 1.00 95.56 94 ALA A O 1
ATOM 734 N N . ALA A 1 95 ? -15.183 7.638 12.035 1.00 95.94 95 ALA A N 1
ATOM 735 C CA . ALA A 1 95 ? -14.192 8.596 11.549 1.00 95.94 95 ALA A CA 1
ATOM 736 C C . ALA A 1 95 ? -12.886 7.901 11.134 1.00 95.94 95 ALA A C 1
ATOM 738 O O . ALA A 1 95 ? -12.261 8.281 10.141 1.00 95.94 95 ALA A O 1
ATOM 739 N N . TYR A 1 96 ? -12.473 6.877 11.885 1.00 96.88 96 TYR A N 1
ATOM 740 C CA . TYR A 1 96 ? -11.261 6.126 11.586 1.00 96.88 96 TYR A CA 1
ATOM 741 C C . TYR A 1 96 ? -11.426 5.223 10.359 1.00 96.88 96 TYR A C 1
ATOM 743 O O . TYR A 1 96 ? -10.516 5.151 9.540 1.00 96.88 96 TYR A O 1
ATOM 751 N N . GLU A 1 97 ? -12.589 4.595 10.186 1.00 97.56 97 GLU A N 1
ATOM 752 C CA . GLU A 1 97 ? -12.945 3.814 8.999 1.00 97.56 97 GLU A CA 1
ATOM 753 C C . GLU A 1 97 ? -12.855 4.667 7.741 1.00 97.56 97 GLU A C 1
ATOM 755 O O . GLU A 1 97 ? -12.083 4.331 6.844 1.00 97.56 97 GLU A O 1
ATOM 760 N N . LYS A 1 98 ? -13.521 5.828 7.726 1.00 97.56 98 LYS A N 1
ATOM 761 C CA . LYS A 1 98 ? -13.437 6.765 6.601 1.00 97.56 98 LYS A CA 1
ATOM 762 C C . LYS A 1 98 ? -11.987 7.151 6.289 1.00 97.56 98 LYS A C 1
ATOM 764 O O . LYS A 1 98 ? -11.585 7.198 5.131 1.00 97.56 98 LYS A O 1
ATOM 769 N N . LYS A 1 99 ? -11.167 7.387 7.318 1.00 97.75 99 LYS A N 1
ATOM 770 C CA . LYS A 1 99 ? -9.746 7.708 7.127 1.00 97.75 99 LYS A CA 1
ATOM 771 C C . LYS A 1 99 ? -8.955 6.533 6.537 1.00 97.75 99 LYS A C 1
ATOM 773 O O . LYS A 1 99 ? -8.018 6.764 5.777 1.00 97.75 99 LYS A O 1
ATOM 778 N N . MET A 1 100 ? -9.302 5.292 6.883 1.00 98.12 100 MET A N 1
ATOM 779 C CA . MET A 1 100 ? -8.674 4.092 6.320 1.00 98.12 100 MET A CA 1
ATOM 780 C C . MET A 1 100 ? -9.132 3.810 4.887 1.00 98.12 100 MET A C 1
ATOM 782 O O . MET A 1 100 ? -8.340 3.291 4.100 1.00 98.12 100 MET A O 1
ATOM 786 N N . GLU A 1 101 ? -10.350 4.201 4.518 1.00 98.44 101 GLU A N 1
ATOM 787 C CA . GLU A 1 101 ? -10.785 4.234 3.118 1.00 98.44 101 GLU A CA 1
ATOM 788 C C . GLU A 1 101 ? -9.971 5.265 2.327 1.00 98.44 101 GLU A C 1
ATOM 790 O O . GLU A 1 101 ? -9.358 4.903 1.326 1.00 98.44 101 GLU A O 1
ATOM 795 N N . ASP A 1 102 ? -9.831 6.497 2.837 1.00 98.25 102 ASP A N 1
ATOM 796 C CA . ASP A 1 102 ? -8.999 7.538 2.209 1.00 98.25 102 ASP A CA 1
ATOM 797 C C . ASP A 1 102 ? -7.529 7.075 2.044 1.00 98.25 102 ASP A C 1
ATOM 799 O O . ASP A 1 102 ? -6.880 7.355 1.035 1.00 98.25 102 ASP A O 1
ATOM 803 N N . PHE A 1 103 ? -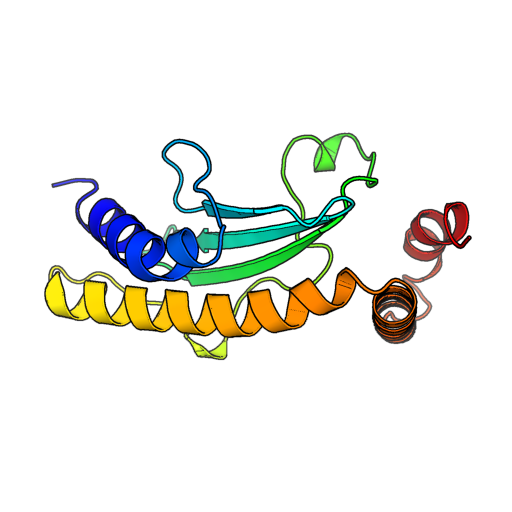6.984 6.341 3.026 1.00 98.56 103 PHE A N 1
ATOM 804 C CA . PHE A 1 103 ? -5.653 5.724 2.925 1.00 98.56 103 PHE A CA 1
ATOM 805 C C . PHE A 1 103 ? -5.602 4.655 1.832 1.00 98.56 103 PHE A C 1
ATOM 807 O O . PHE A 1 103 ? -4.626 4.587 1.091 1.00 98.56 103 PHE A O 1
ATOM 814 N N . SER A 1 104 ? -6.630 3.817 1.733 1.00 98.50 104 SER A N 1
ATOM 815 C CA . SER A 1 104 ? -6.684 2.739 0.743 1.00 98.50 104 SER A CA 1
ATOM 816 C C . SER A 1 104 ? -6.798 3.292 -0.680 1.00 98.50 104 SER A C 1
ATOM 818 O O . SER A 1 104 ? -6.146 2.774 -1.582 1.00 98.50 104 SER A O 1
ATOM 820 N N . GLU A 1 105 ? -7.525 4.392 -0.878 1.00 98.56 105 GLU A N 1
ATOM 821 C CA . GLU A 1 105 ? -7.566 5.103 -2.162 1.00 98.56 105 GLU A CA 1
ATOM 822 C C . GLU A 1 105 ? -6.206 5.713 -2.525 1.00 98.56 105 GLU A C 1
ATOM 824 O O . GLU A 1 105 ? -5.704 5.514 -3.631 1.00 98.56 105 GLU A O 1
ATOM 829 N N . ALA A 1 106 ? -5.542 6.381 -1.575 1.00 98.50 106 ALA A N 1
ATOM 830 C CA . ALA A 1 106 ? -4.185 6.887 -1.791 1.00 98.50 106 ALA A CA 1
ATOM 831 C C . ALA A 1 106 ? -3.183 5.755 -2.073 1.00 98.50 106 ALA A C 1
ATOM 833 O O . ALA A 1 106 ? -2.230 5.933 -2.837 1.00 98.50 106 ALA A O 1
ATOM 834 N N . ALA A 1 107 ? -3.398 4.577 -1.483 1.00 98.56 107 ALA A N 1
ATOM 835 C CA . ALA A 1 107 ? -2.613 3.399 -1.803 1.00 98.56 107 ALA A CA 1
ATOM 836 C C . ALA A 1 107 ? -2.862 2.940 -3.241 1.00 98.56 107 ALA A C 1
ATOM 838 O O . ALA A 1 107 ? -1.902 2.669 -3.956 1.00 98.56 107 ALA A O 1
ATOM 839 N N . MET A 1 108 ? -4.118 2.924 -3.693 1.00 98.44 108 MET A N 1
ATOM 840 C CA . MET A 1 108 ? -4.468 2.576 -5.069 1.00 98.44 108 MET A CA 1
ATOM 841 C C . MET A 1 108 ? -3.903 3.550 -6.104 1.00 98.44 108 MET A C 1
ATOM 843 O O . MET A 1 108 ? -3.497 3.102 -7.176 1.00 98.44 108 MET A O 1
ATOM 847 N N . GLU A 1 109 ? -3.808 4.850 -5.799 1.00 98.19 109 GLU A N 1
ATOM 848 C CA . GLU A 1 109 ? -3.082 5.814 -6.647 1.00 98.19 109 GLU A CA 1
ATOM 849 C C . GLU A 1 109 ? -1.641 5.329 -6.896 1.00 98.19 109 GLU A C 1
ATOM 851 O O . GLU A 1 109 ? -1.195 5.244 -8.042 1.00 98.19 109 GLU A O 1
ATOM 856 N N . LYS A 1 110 ? -0.938 4.926 -5.828 1.00 98.25 110 LYS A N 1
ATOM 857 C CA . LYS A 1 110 ? 0.436 4.411 -5.910 1.00 98.25 110 LYS A CA 1
ATOM 858 C C . LYS A 1 110 ? 0.540 3.031 -6.540 1.00 98.25 110 LYS A C 1
ATOM 860 O O . LYS A 1 110 ? 1.452 2.803 -7.324 1.00 98.25 110 LYS A O 1
ATOM 865 N N . VAL A 1 111 ? -0.396 2.128 -6.266 1.00 98.50 111 VAL A N 1
ATOM 866 C CA . VAL A 1 111 ? -0.439 0.812 -6.917 1.00 98.50 111 VAL A CA 1
ATOM 867 C C . VAL A 1 111 ? -0.579 0.970 -8.429 1.00 98.50 111 VAL A C 1
ATOM 869 O O . VAL A 1 111 ? 0.153 0.332 -9.177 1.00 98.50 111 VAL A O 1
ATOM 872 N N . ARG A 1 112 ? -1.468 1.852 -8.903 1.00 98.25 112 ARG A N 1
ATOM 873 C CA . ARG A 1 112 ? -1.651 2.108 -10.341 1.00 98.25 112 ARG A CA 1
ATOM 874 C C . ARG A 1 112 ? -0.385 2.680 -10.984 1.00 98.25 112 ARG A C 1
ATOM 876 O O . ARG A 1 112 ? -0.008 2.223 -12.058 1.00 98.25 112 ARG A O 1
ATOM 883 N N . GLU A 1 113 ? 0.291 3.612 -10.311 1.00 97.00 113 GLU A N 1
ATOM 884 C CA . GLU A 1 113 ? 1.601 4.132 -10.733 1.00 97.00 113 GLU A CA 1
ATOM 885 C C . GLU A 1 113 ? 2.649 3.010 -10.816 1.00 97.00 113 GLU A C 1
ATOM 887 O O . GLU A 1 113 ? 3.330 2.854 -11.825 1.00 97.00 113 GLU A O 1
ATOM 892 N N . TYR A 1 114 ? 2.746 2.171 -9.786 1.00 97.38 114 TYR A N 1
ATOM 893 C CA . TYR A 1 114 ? 3.754 1.116 -9.709 1.00 97.38 114 TYR A CA 1
ATOM 894 C C . TYR A 1 114 ? 3.476 -0.076 -10.624 1.00 97.38 114 TYR A C 1
ATOM 896 O O . TYR A 1 114 ? 4.421 -0.710 -11.085 1.00 97.38 114 TYR A O 1
ATOM 904 N N . ARG A 1 115 ? 2.222 -0.339 -11.002 1.00 98.00 115 ARG A N 1
ATOM 905 C CA . ARG A 1 115 ? 1.890 -1.335 -12.035 1.00 98.00 115 ARG A CA 1
ATOM 906 C C . ARG A 1 115 ? 2.507 -1.001 -13.397 1.00 98.00 115 ARG A C 1
ATOM 908 O O . ARG A 1 115 ? 2.700 -1.913 -14.198 1.00 98.00 115 ARG A O 1
ATOM 915 N N . LEU A 1 116 ? 2.882 0.257 -13.655 1.00 96.88 116 LEU A N 1
ATOM 916 C CA . LEU A 1 116 ? 3.613 0.637 -14.870 1.00 96.88 116 LEU A CA 1
ATOM 917 C C . LEU A 1 116 ? 4.985 -0.037 -14.969 1.00 96.88 116 LEU A C 1
ATOM 919 O O . LEU A 1 116 ? 5.467 -0.250 -16.079 1.00 96.88 116 LEU A O 1
ATOM 923 N N . PHE A 1 117 ? 5.574 -0.465 -13.845 1.00 95.62 117 PHE A N 1
ATOM 924 C CA . PHE A 1 117 ? 6.798 -1.266 -13.858 1.00 95.62 117 PHE A CA 1
ATOM 925 C C . PHE A 1 117 ? 6.616 -2.606 -14.573 1.00 95.62 117 PHE A C 1
ATOM 927 O O . PHE A 1 117 ? 7.604 -3.184 -14.996 1.00 95.62 117 PHE A O 1
ATOM 934 N N . ARG A 1 118 ? 5.395 -3.090 -14.845 1.00 94.94 118 ARG A N 1
ATOM 935 C CA . ARG A 1 118 ? 5.215 -4.255 -15.734 1.00 94.94 118 ARG A CA 1
ATOM 936 C C . ARG A 1 118 ? 5.854 -4.042 -17.113 1.00 94.94 118 ARG A C 1
ATOM 938 O O . ARG A 1 118 ? 6.278 -5.008 -17.738 1.00 94.94 118 ARG A O 1
ATOM 945 N N . ASN A 1 119 ? 5.947 -2.794 -17.579 1.00 95.19 119 ASN A N 1
ATOM 946 C CA . ASN A 1 119 ? 6.705 -2.436 -18.771 1.00 95.19 119 ASN A CA 1
ATOM 947 C C . ASN A 1 119 ? 8.201 -2.293 -18.425 1.00 95.19 119 ASN A C 1
ATOM 949 O O . ASN A 1 119 ? 8.588 -1.432 -17.633 1.00 95.19 119 ASN A O 1
ATOM 953 N N . MET A 1 120 ? 9.042 -3.124 -19.045 1.00 91.00 120 MET A N 1
ATOM 954 C CA . MET A 1 120 ? 10.479 -3.162 -18.759 1.00 91.00 120 MET A CA 1
ATOM 955 C C . MET A 1 120 ? 11.229 -1.894 -19.179 1.00 91.00 120 MET A C 1
ATOM 957 O O . MET A 1 120 ? 12.151 -1.493 -18.472 1.00 91.00 120 MET A O 1
ATOM 961 N N . ASP A 1 121 ? 10.837 -1.235 -20.271 1.00 93.31 121 ASP A N 1
ATOM 962 C CA . ASP A 1 121 ? 11.463 0.024 -20.693 1.00 93.31 121 ASP A CA 1
ATOM 963 C C . ASP A 1 121 ? 11.180 1.126 -19.672 1.00 93.31 121 ASP A C 1
ATOM 965 O O . ASP A 1 121 ? 12.091 1.827 -19.230 1.00 93.31 121 ASP A O 1
ATOM 969 N N . TYR A 1 122 ? 9.927 1.219 -19.219 1.00 93.56 122 TYR A N 1
ATOM 970 C CA . TYR A 1 122 ? 9.550 2.135 -18.148 1.00 93.56 122 TYR A CA 1
ATOM 971 C C . TYR A 1 122 ? 10.330 1.835 -16.863 1.00 93.56 122 TYR A C 1
ATOM 973 O O . TYR A 1 122 ? 10.935 2.742 -16.289 1.00 93.56 122 TYR A O 1
ATOM 981 N N . ALA A 1 123 ? 10.373 0.569 -16.436 1.00 90.69 123 ALA A N 1
ATOM 982 C CA . ALA A 1 123 ? 11.110 0.158 -15.244 1.00 90.69 123 ALA A CA 1
ATOM 983 C C . ALA A 1 123 ? 12.599 0.533 -15.339 1.00 90.69 123 ALA A C 1
ATOM 985 O O . ALA A 1 123 ? 13.148 1.122 -14.405 1.00 90.69 123 ALA A O 1
ATOM 986 N N . LYS A 1 124 ? 13.231 0.271 -16.489 1.00 87.75 124 LYS A N 1
ATOM 987 C CA . LYS A 1 124 ? 14.634 0.603 -16.768 1.00 87.75 124 LYS A CA 1
ATOM 988 C C . LYS A 1 124 ? 14.893 2.103 -16.667 1.00 87.75 124 LYS A C 1
ATOM 990 O O . LYS A 1 124 ? 15.865 2.506 -16.028 1.00 87.75 124 LYS A O 1
ATOM 995 N N . GLU A 1 125 ? 14.030 2.935 -17.243 1.00 90.69 125 GLU A N 1
ATOM 996 C CA . GLU A 1 125 ? 14.165 4.394 -17.159 1.00 90.69 125 GLU A CA 1
ATOM 997 C C . GLU A 1 125 ? 13.978 4.916 -15.727 1.00 90.69 125 GLU A C 1
ATOM 999 O O . GLU A 1 125 ? 14.773 5.736 -15.259 1.00 90.69 125 GLU A O 1
ATOM 1004 N N . GLN A 1 126 ? 13.006 4.388 -14.976 1.00 89.69 126 GLN A N 1
ATOM 1005 C CA . GLN A 1 126 ? 12.826 4.763 -13.569 1.00 89.69 126 GLN A CA 1
ATOM 1006 C C . GLN A 1 126 ? 14.035 4.369 -12.707 1.00 89.69 126 GLN A C 1
ATOM 1008 O O . GLN A 1 126 ? 14.518 5.175 -11.908 1.00 89.69 126 GLN A O 1
ATOM 1013 N N . MET A 1 127 ? 14.571 3.159 -12.893 1.00 84.38 127 MET A N 1
ATOM 1014 C CA . MET A 1 127 ? 15.757 2.687 -12.169 1.00 84.38 127 MET A CA 1
ATOM 1015 C C . MET A 1 127 ? 16.993 3.541 -12.483 1.00 84.38 127 MET A C 1
ATOM 1017 O O . MET A 1 127 ? 17.716 3.930 -11.565 1.00 84.38 127 MET A O 1
ATOM 1021 N N . LYS A 1 128 ? 17.215 3.905 -13.755 1.00 84.31 128 LYS A N 1
ATOM 1022 C CA . LYS A 1 128 ? 18.295 4.829 -14.150 1.00 84.31 128 LYS A CA 1
ATOM 1023 C C . LYS A 1 128 ? 18.142 6.200 -13.494 1.00 84.31 128 LYS A C 1
ATOM 1025 O O . LYS A 1 128 ? 19.119 6.743 -12.983 1.00 84.31 128 LYS A O 1
ATOM 1030 N N . SER A 1 129 ? 16.928 6.752 -13.477 1.00 84.00 129 SER A N 1
ATOM 1031 C CA . SER A 1 129 ? 16.666 8.046 -12.839 1.00 84.00 129 SER A CA 1
ATOM 1032 C C . SER A 1 129 ? 16.997 8.017 -11.347 1.00 84.00 129 SER A C 1
ATOM 1034 O O . SER A 1 129 ? 17.609 8.953 -10.833 1.00 84.00 129 SER A O 1
ATOM 1036 N N . GLN A 1 130 ? 16.633 6.941 -10.644 1.00 78.12 130 GLN A N 1
ATOM 1037 C CA . GLN A 1 130 ? 16.998 6.778 -9.236 1.00 78.12 130 GLN A CA 1
ATOM 1038 C C . GLN A 1 130 ? 18.507 6.700 -9.050 1.00 78.12 130 GLN A C 1
ATOM 1040 O O . GLN A 1 130 ? 19.050 7.331 -8.146 1.00 78.12 130 GLN A O 1
ATOM 1045 N N . LEU A 1 131 ? 19.191 5.967 -9.920 1.00 74.81 131 LEU A N 1
ATOM 1046 C CA . LEU A 1 131 ? 20.633 5.804 -9.865 1.00 74.81 131 LEU A CA 1
ATOM 1047 C C . LEU A 1 131 ? 21.374 7.140 -10.019 1.00 74.81 131 LEU A C 1
ATOM 1049 O O . LEU A 1 131 ? 22.258 7.445 -9.223 1.00 74.81 131 LEU A O 1
ATOM 1053 N N . ASN A 1 132 ? 20.938 7.971 -10.968 1.00 77.38 132 ASN A N 1
ATOM 1054 C CA . ASN A 1 132 ? 21.492 9.306 -11.208 1.00 77.38 132 ASN A CA 1
ATOM 1055 C C . ASN A 1 132 ? 21.229 10.289 -10.056 1.00 77.38 132 ASN A C 1
ATOM 1057 O O . ASN A 1 132 ? 21.919 11.295 -9.933 1.00 77.38 132 ASN A O 1
ATOM 1061 N N . SER A 1 133 ? 20.236 10.012 -9.206 1.00 73.69 133 SER A N 1
ATOM 1062 C CA . SER A 1 133 ? 19.956 10.815 -8.010 1.00 73.69 133 SER A CA 1
ATOM 1063 C C . SER A 1 133 ? 20.835 10.446 -6.805 1.00 73.69 133 SER A C 1
ATOM 1065 O O . SER A 1 133 ? 20.802 11.133 -5.783 1.00 73.69 133 SER A O 1
ATOM 1067 N N . ILE A 1 134 ? 21.624 9.367 -6.900 1.00 69.06 134 ILE A N 1
ATOM 1068 C CA . ILE A 1 134 ? 22.536 8.937 -5.837 1.00 69.06 134 ILE A CA 1
ATOM 1069 C C . ILE A 1 134 ? 23.859 9.708 -5.975 1.00 69.06 134 ILE A C 1
ATOM 1071 O O . ILE A 1 134 ? 24.472 9.667 -7.039 1.00 69.06 134 ILE A O 1
ATOM 1075 N N . PRO A 1 135 ? 24.350 10.373 -4.912 1.00 64.56 135 PRO A N 1
ATOM 1076 C CA . PRO A 1 135 ? 25.642 11.054 -4.954 1.00 64.56 135 PRO A CA 1
ATOM 1077 C C . PRO A 1 135 ? 26.786 10.066 -5.238 1.00 64.56 135 PRO A C 1
ATOM 1079 O O . PRO A 1 135 ? 26.797 8.955 -4.701 1.00 64.56 135 PRO A O 1
ATOM 1082 N N . GLU A 1 136 ? 27.763 10.483 -6.055 1.00 58.25 136 GLU A N 1
ATOM 1083 C CA . GLU A 1 136 ? 28.858 9.650 -6.600 1.00 58.25 136 GLU A CA 1
ATOM 1084 C C . GLU A 1 136 ? 29.608 8.810 -5.551 1.00 58.25 136 GLU A C 1
ATOM 1086 O O . GLU A 1 136 ? 30.054 7.700 -5.831 1.00 58.25 136 GLU A O 1
ATOM 1091 N N . ASN A 1 137 ? 29.676 9.270 -4.301 1.00 62.22 137 ASN A N 1
ATOM 1092 C CA . ASN A 1 137 ? 30.323 8.548 -3.204 1.00 62.22 137 ASN A CA 1
ATOM 1093 C C . ASN A 1 137 ? 29.562 7.300 -2.699 1.00 62.22 137 ASN A C 1
ATOM 1095 O O . ASN A 1 137 ? 30.112 6.538 -1.907 1.00 62.22 137 ASN A O 1
ATOM 1099 N N . ARG A 1 138 ? 28.312 7.069 -3.131 1.00 55.78 138 ARG A N 1
ATOM 1100 C CA . ARG A 1 138 ? 27.493 5.877 -2.803 1.00 55.78 138 ARG A CA 1
ATOM 1101 C C . ARG A 1 138 ? 27.163 5.003 -4.015 1.00 55.78 138 ARG A C 1
ATOM 1103 O O . ARG A 1 138 ? 26.501 3.974 -3.875 1.00 55.78 138 ARG A O 1
ATOM 1110 N N . VAL A 1 139 ? 27.624 5.407 -5.194 1.00 53.25 139 VAL A N 1
ATOM 1111 C CA . VAL A 1 139 ? 27.340 4.773 -6.487 1.00 53.25 139 VAL A CA 1
ATOM 1112 C C . VAL A 1 139 ? 27.943 3.366 -6.551 1.00 53.25 139 VAL A C 1
ATOM 1114 O O . VAL A 1 139 ? 27.247 2.421 -6.908 1.00 53.25 139 VAL A O 1
ATOM 1117 N N . PHE A 1 140 ? 29.186 3.173 -6.106 1.00 42.56 140 PHE A N 1
ATOM 1118 C CA . PHE A 1 140 ? 29.944 1.945 -6.387 1.00 42.56 140 PHE A CA 1
ATOM 1119 C C . PHE A 1 140 ? 29.299 0.643 -5.860 1.00 42.56 140 PHE A C 1
ATOM 1121 O O . PHE A 1 140 ? 29.258 -0.354 -6.577 1.00 42.56 140 PHE A O 1
ATOM 1128 N N . GLY A 1 141 ? 28.733 0.653 -4.645 1.00 50.50 141 GLY A N 1
ATOM 1129 C CA . GLY A 1 141 ? 28.126 -0.541 -4.034 1.00 50.50 141 GLY A CA 1
ATOM 1130 C C . GLY A 1 141 ? 26.740 -0.896 -4.582 1.00 50.50 141 GLY A C 1
ATOM 1131 O O . GLY A 1 141 ? 26.422 -2.071 -4.743 1.00 50.50 141 GLY A O 1
ATOM 1132 N N . LYS A 1 142 ? 25.916 0.106 -4.924 1.00 48.78 142 LYS A N 1
ATOM 1133 C CA . LYS A 1 142 ? 24.602 -0.140 -5.538 1.00 48.78 142 LYS A CA 1
ATOM 1134 C C . LYS A 1 142 ? 24.736 -0.472 -7.025 1.00 48.78 142 LYS A C 1
ATOM 1136 O O . LYS A 1 142 ? 24.094 -1.412 -7.472 1.00 48.78 142 LYS A O 1
ATOM 1141 N N . TYR A 1 143 ? 25.601 0.212 -7.777 1.00 47.41 143 TYR A N 1
ATOM 1142 C CA . TYR A 1 143 ? 25.777 -0.018 -9.221 1.00 47.41 143 TYR A CA 1
ATOM 1143 C C . TYR A 1 143 ? 26.127 -1.469 -9.580 1.00 47.41 143 TYR A C 1
ATOM 1145 O O . TYR A 1 143 ? 25.635 -1.961 -10.593 1.00 47.41 143 TYR A O 1
ATOM 1153 N N . MET A 1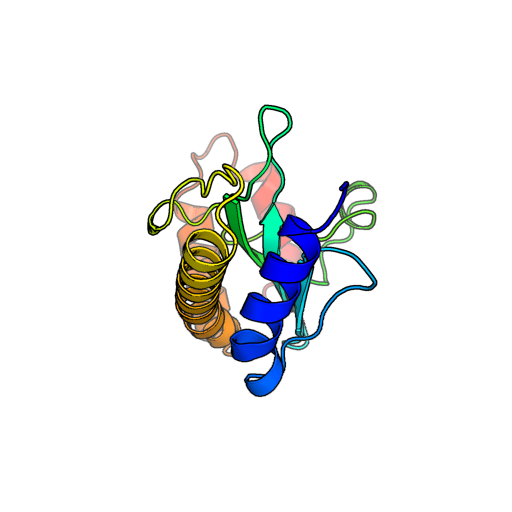 144 ? 26.934 -2.166 -8.770 1.00 38.03 144 MET A N 1
ATOM 1154 C CA . MET A 1 144 ? 27.290 -3.571 -9.027 1.00 38.03 144 MET A CA 1
ATOM 1155 C C . MET A 1 144 ? 26.101 -4.528 -8.872 1.00 38.03 144 MET A C 1
ATOM 1157 O O . MET A 1 144 ? 26.002 -5.490 -9.625 1.00 38.03 144 MET A O 1
ATOM 1161 N N . ASN A 1 145 ? 25.161 -4.234 -7.969 1.00 49.97 145 ASN A N 1
ATOM 1162 C CA . ASN A 1 145 ? 23.980 -5.075 -7.751 1.00 49.97 145 ASN A CA 1
ATOM 1163 C C . ASN A 1 145 ? 22.970 -4.963 -8.915 1.00 49.97 145 ASN A C 1
ATOM 1165 O O . ASN A 1 145 ? 22.324 -5.936 -9.285 1.00 49.97 145 ASN A O 1
ATOM 1169 N N . TRP A 1 146 ? 22.879 -3.787 -9.552 1.00 49.41 146 TRP A N 1
ATOM 1170 C CA . TRP A 1 146 ? 21.975 -3.554 -10.691 1.00 49.41 146 TRP A CA 1
ATOM 1171 C C . TRP A 1 146 ? 22.597 -3.901 -12.058 1.00 49.41 146 TRP A C 1
ATOM 1173 O O . TRP A 1 146 ? 21.875 -4.274 -12.981 1.00 49.41 146 TRP A O 1
ATOM 1183 N N . ARG A 1 147 ? 23.929 -3.804 -12.222 1.00 39.53 147 ARG A N 1
ATOM 1184 C CA . ARG A 1 147 ? 24.614 -4.081 -13.504 1.00 39.53 147 ARG A CA 1
ATOM 1185 C C . ARG A 1 147 ? 24.672 -5.553 -13.896 1.00 39.53 147 ARG A C 1
ATOM 1187 O O . ARG A 1 147 ? 24.764 -5.825 -15.087 1.00 39.53 147 ARG A O 1
ATOM 1194 N N . CYS A 1 148 ? 24.595 -6.485 -12.949 1.00 39.16 148 CYS A N 1
ATOM 1195 C CA . CYS A 1 148 ? 24.602 -7.914 -13.274 1.00 39.16 148 CYS A CA 1
ATOM 1196 C C . CYS A 1 148 ? 23.369 -8.373 -14.075 1.00 39.16 148 CYS A C 1
ATOM 1198 O O . CYS A 1 148 ? 23.379 -9.483 -14.593 1.00 39.16 148 CYS A O 1
ATOM 1200 N N . PHE A 1 149 ? 22.330 -7.539 -14.201 1.00 51.41 149 PHE A N 1
ATOM 1201 C CA . PHE A 1 149 ? 21.032 -7.970 -14.729 1.00 51.41 149 PHE A CA 1
ATOM 1202 C C . PHE A 1 149 ? 20.404 -7.001 -15.739 1.00 51.41 149 PHE A C 1
ATOM 1204 O O . PHE A 1 149 ? 19.237 -7.152 -16.095 1.00 51.41 149 PHE A O 1
ATOM 1211 N N . ALA A 1 150 ? 21.172 -6.026 -16.237 1.00 37.16 150 ALA A N 1
ATOM 1212 C CA . ALA A 1 150 ? 20.782 -5.258 -17.415 1.00 37.16 150 ALA A CA 1
ATOM 1213 C C . ALA A 1 150 ? 20.904 -6.152 -18.661 1.00 37.16 150 ALA A C 1
ATOM 1215 O O . ALA A 1 150 ? 21.935 -6.139 -19.332 1.00 37.16 150 ALA A O 1
ATOM 1216 N N . PHE A 1 151 ? 19.864 -6.942 -18.929 1.00 41.66 151 PHE A N 1
ATOM 1217 C CA . PHE A 1 151 ? 19.590 -7.436 -20.276 1.00 41.66 151 PHE A CA 1
ATOM 1218 C C . PHE A 1 151 ? 19.158 -6.268 -21.189 1.00 41.66 151 PHE A C 1
ATOM 1220 O O . PHE A 1 151 ? 18.551 -5.272 -20.702 1.00 41.66 151 PHE A O 1
#

pLDDT: mean 85.19, std 17.62, range [37.16, 98.56]